Protein AF-A0A7X5QIB6-F1 (afdb_monomer)

Mean predicted aligned error: 1.96 Å

Foldseek 3Di:
DFQQDADPLRKGFHDADCVDDDVNTGDHDFPTWICGPNVRGIDTD

Secondary structure (DSSP, 8-state):
-BTTPBPTTS-EE---EEEEEETTEEEP-TT-EEEETTTTEEEE-

Solvent-accessible surface area (backbone atoms only — not comparable to full-atom values): 2596 Å² total; per-residue (Å²): 100,39,53,62,40,73,47,99,64,70,15,33,28,74,37,50,45,78,93,43,60,60,97,84,37,29,36,32,48,89,90,19,35,26,44,26,72,76,79,69,47,77,42,76,100

Structure (mmCIF, N/CA/C/O backbone):
data_AF-A0A7X5QIB6-F1
#
_entry.id   AF-A0A7X5QIB6-F1
#
loop_
_atom_site.group_PDB
_atom_site.id
_atom_site.type_symbol
_atom_site.label_atom_id
_atom_site.label_alt_id
_atom_site.label_comp_id
_atom_site.label_asym_id
_atom_site.label_entity_id
_atom_site.label_seq_id
_atom_site.pdbx_PDB_ins_code
_atom_site.Cartn_x
_atom_site.Cartn_y
_atom_site.Cartn_z
_atom_site.occupancy
_atom_site.B_iso_or_equiv
_atom_site.auth_seq_id
_atom_site.auth_comp_id
_atom_site.auth_asym_id
_atom_site.auth_atom_id
_atom_site.pdbx_PDB_model_num
ATOM 1 N N . MET A 1 1 ? -0.502 -6.458 5.452 1.00 91.56 1 MET A N 1
ATOM 2 C CA . MET A 1 1 ? -0.746 -5.008 5.322 1.00 91.56 1 MET A CA 1
ATOM 3 C C . MET A 1 1 ? -2.237 -4.800 5.137 1.00 91.56 1 MET A C 1
ATOM 5 O O . MET A 1 1 ? -2.924 -5.741 4.748 1.00 91.56 1 MET A O 1
ATOM 9 N N . LEU A 1 2 ? -2.738 -3.624 5.467 1.00 97.44 2 LEU A N 1
ATOM 10 C CA . LEU A 1 2 ? -4.130 -3.227 5.294 1.00 97.44 2 LEU A CA 1
ATOM 11 C C . LEU A 1 2 ? -4.256 -2.284 4.102 1.00 97.44 2 LEU A C 1
ATOM 13 O O . LEU A 1 2 ? -3.276 -1.656 3.690 1.00 97.44 2 LEU A O 1
ATOM 17 N N . LEU A 1 3 ? -5.465 -2.172 3.557 1.00 97.94 3 LEU A N 1
ATOM 18 C CA . LEU A 1 3 ? -5.753 -1.186 2.523 1.00 97.94 3 LEU A CA 1
ATOM 19 C C . LEU A 1 3 ? -5.353 0.216 3.006 1.00 97.94 3 LEU A C 1
ATOM 21 O O . LEU A 1 3 ? -5.839 0.705 4.026 1.00 97.94 3 LEU A O 1
ATOM 25 N N . GLY A 1 4 ? -4.477 0.868 2.246 1.00 97.75 4 GLY A N 1
ATOM 26 C CA . GLY A 1 4 ? -3.974 2.202 2.541 1.00 97.75 4 GLY A CA 1
ATOM 27 C C . GLY A 1 4 ? -2.738 2.283 3.437 1.00 97.75 4 GLY A C 1
ATOM 28 O O . GLY A 1 4 ? -2.266 3.403 3.633 1.00 97.75 4 GLY A O 1
ATOM 29 N N . ASP A 1 5 ? -2.193 1.162 3.923 1.00 98.12 5 ASP A N 1
ATOM 30 C CA . ASP A 1 5 ? -0.899 1.144 4.621 1.00 98.12 5 ASP A CA 1
ATOM 31 C C . ASP A 1 5 ? 0.229 1.666 3.716 1.00 98.12 5 ASP A C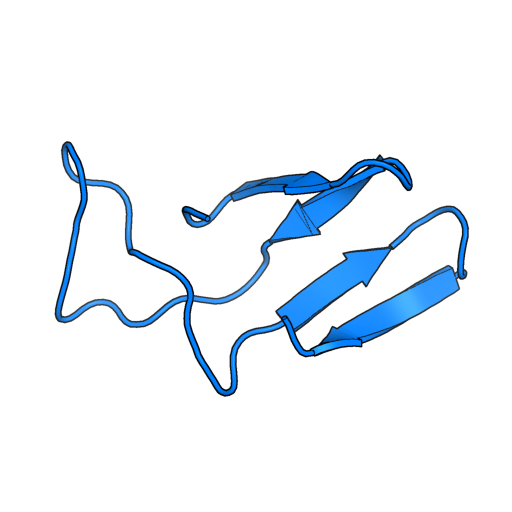 1
ATOM 33 O O . ASP A 1 5 ? 0.214 1.474 2.494 1.00 98.12 5 ASP A O 1
ATOM 37 N N . THR A 1 6 ? 1.231 2.292 4.338 1.00 98.00 6 THR A N 1
ATOM 38 C CA . THR A 1 6 ? 2.421 2.822 3.660 1.00 98.00 6 THR A CA 1
ATOM 39 C C . THR A 1 6 ? 3.575 1.812 3.690 1.00 98.00 6 THR A C 1
ATOM 41 O O . THR A 1 6 ? 3.812 1.179 4.719 1.00 98.00 6 THR A O 1
ATOM 44 N N . THR A 1 7 ? 4.328 1.685 2.595 1.00 96.75 7 THR A N 1
ATOM 45 C CA . THR A 1 7 ? 5.541 0.851 2.501 1.00 96.75 7 THR A CA 1
ATOM 46 C C . THR A 1 7 ? 6.821 1.645 2.789 1.00 96.75 7 THR A C 1
ATOM 48 O O . THR A 1 7 ? 6.815 2.874 2.849 1.00 96.75 7 THR A O 1
ATOM 51 N N . ASP A 1 8 ? 7.950 0.958 2.948 1.00 97.56 8 ASP A N 1
ATOM 52 C CA . ASP A 1 8 ? 9.266 1.569 3.201 1.00 97.56 8 ASP A CA 1
ATOM 53 C C . ASP A 1 8 ? 9.802 2.430 2.038 1.00 97.56 8 ASP A C 1
ATOM 55 O O . ASP A 1 8 ? 10.624 3.317 2.253 1.00 97.56 8 ASP A O 1
ATOM 59 N N . HIS A 1 9 ? 9.287 2.242 0.823 1.00 97.31 9 HIS A N 1
ATOM 60 C CA . HIS A 1 9 ? 9.521 3.115 -0.336 1.00 97.31 9 HIS A CA 1
ATOM 61 C C . HIS A 1 9 ? 8.490 4.260 -0.454 1.00 97.31 9 HIS A C 1
ATOM 63 O O . HIS A 1 9 ? 8.384 4.909 -1.500 1.00 97.31 9 HIS A O 1
ATOM 69 N N . GLY A 1 10 ? 7.684 4.485 0.590 1.00 97.56 10 GLY A N 1
ATOM 70 C CA . GLY A 1 10 ? 6.624 5.495 0.619 1.00 97.56 10 GLY A CA 1
ATOM 71 C C . GLY A 1 10 ? 5.424 5.163 -0.270 1.00 97.56 10 GLY A C 1
ATOM 72 O O . GLY A 1 10 ? 4.629 6.051 -0.574 1.00 97.56 10 GLY A O 1
ATOM 73 N N . GLY A 1 11 ? 5.310 3.914 -0.726 1.00 98.06 11 GLY A N 1
ATOM 74 C CA . GLY A 1 11 ? 4.174 3.454 -1.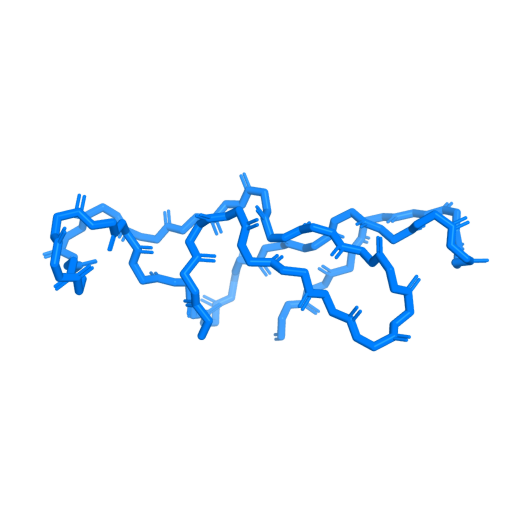514 1.00 98.06 11 GLY A CA 1
ATOM 75 C C . GLY A 1 11 ? 2.937 3.228 -0.662 1.00 98.06 11 GLY A C 1
ATOM 76 O O . GLY A 1 11 ? 3.037 3.145 0.557 1.00 98.06 11 GLY A O 1
ATOM 77 N N . LYS A 1 12 ? 1.773 3.116 -1.297 1.00 98.56 12 LYS A N 1
ATOM 78 C CA . LYS A 1 12 ? 0.493 2.878 -0.626 1.00 98.56 12 LYS A CA 1
ATOM 79 C C . LYS A 1 1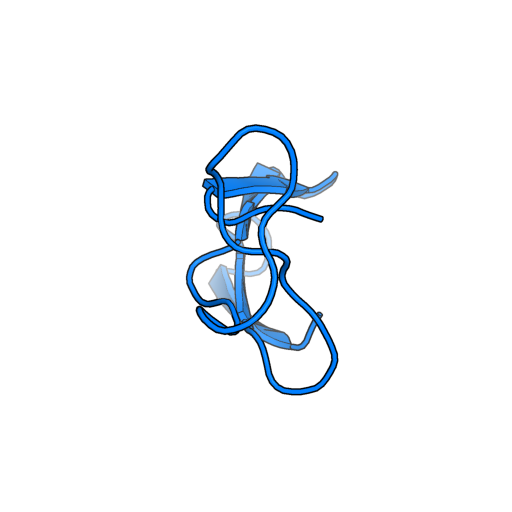2 ? -0.150 1.600 -1.145 1.00 98.56 12 LYS A C 1
ATOM 81 O O . LYS A 1 12 ? -0.217 1.402 -2.356 1.00 98.56 12 LYS A O 1
ATOM 86 N N . VAL A 1 13 ? -0.649 0.755 -0.248 1.00 98.31 13 VAL A N 1
ATOM 87 C CA . VAL A 1 13 ? -1.495 -0.393 -0.612 1.00 98.31 13 VAL A CA 1
ATOM 88 C C . VAL A 1 13 ? -2.809 0.121 -1.201 1.00 98.31 13 VAL A C 1
ATOM 90 O O . VAL A 1 13 ? -3.527 0.871 -0.536 1.00 98.31 13 VAL A O 1
ATOM 93 N N . ILE A 1 14 ? -3.124 -0.271 -2.436 1.00 98.38 14 ILE A N 1
ATOM 94 C CA . ILE A 1 14 ? -4.260 0.269 -3.205 1.00 98.38 14 ILE A CA 1
ATOM 95 C C . ILE A 1 14 ? -5.375 -0.746 -3.475 1.00 98.38 14 ILE A C 1
ATOM 97 O O . ILE A 1 14 ? -6.473 -0.334 -3.842 1.00 98.38 14 ILE A O 1
ATOM 101 N N . THR A 1 15 ? -5.132 -2.042 -3.268 1.00 98.12 15 THR A N 1
ATOM 102 C CA . THR A 1 15 ? -6.165 -3.087 -3.341 1.00 98.12 15 THR A CA 1
ATOM 103 C C . THR A 1 15 ? -6.075 -4.025 -2.141 1.00 98.12 15 THR A C 1
ATOM 105 O O . THR A 1 15 ? -5.035 -4.102 -1.483 1.00 98.12 15 THR A O 1
ATOM 108 N N . ALA A 1 16 ? -7.186 -4.691 -1.830 1.00 97.94 16 ALA A N 1
ATOM 109 C CA . ALA A 1 16 ? -7.293 -5.689 -0.774 1.00 97.94 16 ALA A CA 1
ATOM 110 C C . ALA A 1 16 ? -8.471 -6.637 -1.054 1.00 97.94 16 ALA A C 1
ATOM 112 O O . ALA A 1 16 ? -9.365 -6.305 -1.837 1.00 97.94 16 ALA A O 1
ATOM 113 N N . ILE A 1 17 ? -8.501 -7.784 -0.371 1.00 94.00 17 ILE A N 1
ATOM 114 C CA . ILE A 1 17 ? -9.674 -8.663 -0.335 1.00 94.00 17 ILE A CA 1
ATOM 115 C C . ILE A 1 17 ? -10.665 -8.181 0.736 1.00 94.00 17 ILE A C 1
ATOM 117 O O . ILE A 1 17 ? -10.303 -8.006 1.900 1.00 94.00 17 ILE A O 1
ATOM 121 N N . ASP A 1 18 ? -11.929 -8.004 0.354 1.00 89.31 18 ASP A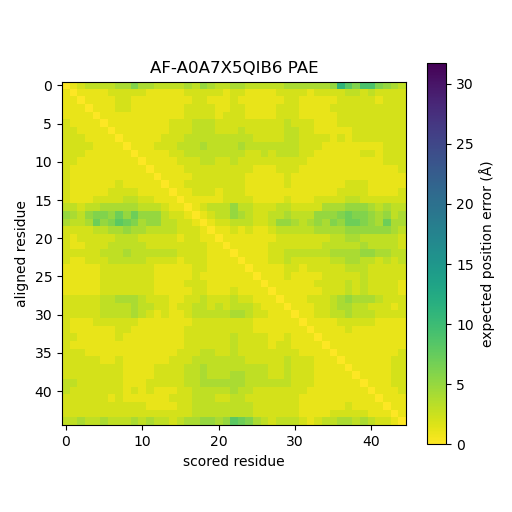 N 1
ATOM 122 C CA . ASP A 1 18 ? -12.967 -7.473 1.251 1.00 89.31 18 ASP A CA 1
ATOM 123 C C . ASP A 1 18 ? -13.526 -8.517 2.239 1.00 89.31 18 ASP A C 1
ATOM 125 O O . ASP A 1 18 ? -14.103 -8.153 3.265 1.00 89.31 18 ASP A O 1
ATOM 129 N N . ASP A 1 19 ? -13.312 -9.814 1.982 1.00 94.62 19 ASP A N 1
ATOM 130 C CA . ASP A 1 19 ? -13.806 -10.918 2.823 1.00 94.62 19 ASP A CA 1
ATOM 131 C C . ASP A 1 19 ? -13.184 -10.930 4.229 1.00 94.62 19 ASP A C 1
ATOM 133 O O . ASP A 1 19 ? -13.765 -11.469 5.175 1.00 94.62 19 ASP A O 1
ATOM 137 N N . TYR A 1 20 ? -11.994 -10.341 4.380 1.00 95.31 20 TYR A N 1
ATOM 138 C CA . TYR A 1 20 ? -11.247 -10.337 5.631 1.00 95.31 20 TYR A CA 1
ATOM 139 C C . TYR A 1 20 ? -10.839 -8.921 6.006 1.00 95.31 20 TYR A C 1
ATOM 141 O O . TYR A 1 20 ? -10.150 -8.231 5.259 1.00 95.31 20 TYR A O 1
ATOM 149 N N . THR A 1 21 ? -11.206 -8.510 7.219 1.00 97.62 21 THR A N 1
ATOM 150 C CA . THR A 1 21 ? -10.855 -7.190 7.742 1.00 97.62 21 THR A CA 1
ATOM 151 C C . THR A 1 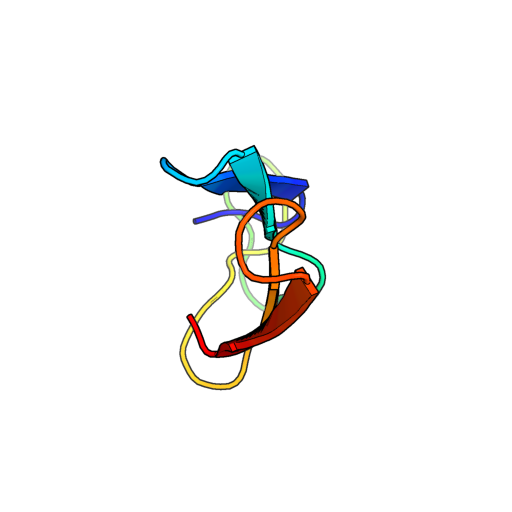21 ? -10.091 -7.291 9.057 1.00 97.62 21 THR A C 1
ATOM 153 O O . THR A 1 21 ? -10.329 -8.173 9.884 1.00 97.62 21 THR A O 1
ATOM 156 N N . HIS A 1 22 ? -9.178 -6.348 9.280 1.00 96.81 22 HIS A N 1
ATOM 157 C CA . HIS A 1 22 ? -8.574 -6.089 10.580 1.00 96.81 22 HIS A CA 1
ATOM 158 C C . HIS A 1 22 ? -9.055 -4.727 11.070 1.00 96.81 22 HIS A C 1
ATOM 160 O O . HIS A 1 22 ? -8.779 -3.705 10.445 1.00 96.81 22 HIS A O 1
ATOM 166 N N . LYS A 1 23 ? -9.792 -4.703 12.188 1.00 96.38 23 LYS A N 1
ATOM 167 C CA . LYS A 1 23 ? -10.403 -3.472 12.732 1.00 96.38 23 LYS A CA 1
ATOM 168 C C . LYS A 1 23 ? -11.266 -2.724 11.697 1.00 96.38 23 LYS A C 1
ATOM 170 O O . LYS A 1 23 ? -11.291 -1.499 11.680 1.00 96.38 23 LYS A O 1
ATOM 175 N N . GLY A 1 24 ? -11.958 -3.471 10.833 1.00 97.00 24 GLY A N 1
ATOM 176 C CA . GLY A 1 24 ? -12.821 -2.917 9.786 1.00 97.00 24 GLY A CA 1
ATOM 177 C C . GLY A 1 24 ? -12.095 -2.443 8.522 1.00 97.00 24 GLY A C 1
ATOM 178 O O . GLY A 1 24 ? -12.757 -1.950 7.618 1.00 97.00 24 GLY A O 1
ATOM 179 N N . ILE A 1 25 ? -10.770 -2.602 8.429 1.00 97.94 25 ILE A N 1
ATOM 180 C CA . ILE A 1 25 ? -9.999 -2.283 7.220 1.00 97.94 25 ILE A CA 1
ATOM 181 C C . ILE A 1 25 ? -9.686 -3.586 6.469 1.00 97.94 25 ILE A C 1
ATOM 183 O O . ILE A 1 25 ? -9.184 -4.519 7.108 1.00 97.94 25 ILE A O 1
ATOM 187 N N . PRO A 1 26 ? -9.953 -3.674 5.152 1.00 98.38 26 PRO A N 1
ATOM 188 C CA . PRO A 1 26 ? -9.616 -4.841 4.340 1.00 98.38 26 PRO A CA 1
ATOM 189 C C . PRO A 1 26 ? -8.138 -5.235 4.439 1.00 98.38 26 PRO A C 1
ATOM 191 O O . PRO A 1 26 ? -7.245 -4.378 4.454 1.00 98.38 26 PRO A O 1
ATOM 194 N N . ILE A 1 27 ? -7.883 -6.539 4.522 1.00 97.62 27 ILE A N 1
ATOM 195 C CA . ILE A 1 27 ? -6.535 -7.110 4.586 1.00 97.62 27 ILE A CA 1
ATOM 196 C C . ILE A 1 27 ? -6.033 -7.328 3.160 1.00 97.62 27 ILE A C 1
ATOM 198 O O . ILE A 1 27 ? -6.683 -8.000 2.367 1.00 97.62 27 ILE A O 1
ATOM 202 N N . ALA A 1 28 ? -4.854 -6.799 2.846 1.00 97.81 28 ALA A N 1
ATOM 203 C CA . ALA A 1 28 ? -4.205 -7.038 1.566 1.00 97.81 28 ALA A CA 1
ATOM 204 C C . ALA A 1 28 ? -3.343 -8.308 1.616 1.00 97.81 28 ALA A C 1
ATOM 206 O O . ALA A 1 28 ? -2.641 -8.562 2.608 1.00 97.81 28 ALA A O 1
ATOM 207 N N . GLY A 1 29 ? -3.392 -9.102 0.550 1.00 94.81 29 GLY A N 1
ATOM 208 C CA . GLY A 1 29 ? -2.720 -10.391 0.436 1.00 94.81 29 GLY A CA 1
ATOM 209 C C . GLY A 1 29 ? -2.151 -10.656 -0.957 1.00 94.81 29 GLY A C 1
ATOM 210 O O . GLY A 1 29 ? -1.840 -9.750 -1.726 1.00 94.81 29 GLY A O 1
ATOM 211 N N . LYS A 1 30 ? -1.974 -11.939 -1.286 1.00 94.62 30 LYS A N 1
ATOM 212 C CA . LYS A 1 30 ? -1.449 -12.342 -2.595 1.00 94.62 30 LYS A CA 1
ATOM 213 C C . LYS A 1 30 ? -2.407 -11.902 -3.706 1.00 94.62 30 LYS A C 1
ATOM 215 O O . LYS A 1 30 ? -3.557 -12.327 -3.719 1.00 94.62 30 LYS A O 1
ATOM 220 N N . GLY A 1 31 ? -1.883 -11.158 -4.680 1.00 94.75 31 GLY A N 1
ATOM 221 C CA . GLY A 1 31 ? -2.656 -10.628 -5.809 1.00 94.75 31 GLY A CA 1
ATOM 222 C C . GLY A 1 31 ? -3.083 -9.172 -5.636 1.00 94.75 31 GLY A C 1
ATOM 223 O O . GLY A 1 31 ? -3.620 -8.601 -6.584 1.00 94.75 31 GLY A O 1
ATOM 224 N N . ASP A 1 32 ? -2.800 -8.580 -4.474 1.00 97.81 32 ASP A N 1
ATOM 225 C CA . ASP A 1 32 ? -2.989 -7.159 -4.226 1.00 97.81 32 ASP A CA 1
ATOM 226 C C . ASP A 1 32 ? -1.771 -6.322 -4.603 1.00 97.81 32 ASP A C 1
ATOM 228 O O . ASP A 1 32 ? -0.660 -6.829 -4.788 1.00 97.81 32 ASP A O 1
ATOM 232 N N . TRP A 1 33 ? -2.009 -5.019 -4.724 1.00 98.38 33 TRP A N 1
ATOM 233 C CA . TRP A 1 33 ? -1.085 -4.087 -5.346 1.00 98.38 33 TRP A CA 1
ATOM 234 C C . TRP A 1 33 ? -0.753 -2.895 -4.449 1.00 98.38 33 TRP A C 1
ATOM 236 O O . TRP A 1 33 ? -1.562 -2.430 -3.639 1.00 98.38 33 TRP A O 1
ATOM 246 N N . VAL A 1 34 ? 0.444 -2.357 -4.661 1.00 98.62 34 VAL A N 1
ATOM 247 C CA . VAL A 1 34 ? 0.972 -1.129 -4.064 1.00 98.62 34 VAL A CA 1
ATOM 248 C C . VAL A 1 34 ? 1.338 -0.158 -5.178 1.00 98.62 34 VAL A C 1
ATOM 250 O O . VAL A 1 34 ? 2.043 -0.526 -6.115 1.00 98.62 34 VAL A O 1
ATOM 253 N N . GLU A 1 35 ? 0.929 1.102 -5.057 1.00 98.69 35 GLU A N 1
ATOM 254 C CA . GLU A 1 35 ? 1.489 2.196 -5.856 1.00 98.69 35 GLU A CA 1
ATOM 255 C C . GLU A 1 35 ? 2.740 2.736 -5.157 1.00 98.69 35 GLU A C 1
ATOM 257 O O . GLU A 1 35 ? 2.674 3.127 -3.995 1.00 98.69 35 GLU A O 1
ATOM 262 N N . CYS A 1 36 ? 3.886 2.761 -5.839 1.00 98.56 36 CYS A N 1
ATOM 263 C CA . CYS A 1 36 ? 5.164 3.188 -5.275 1.00 98.56 36 CYS A CA 1
ATOM 264 C C . CYS A 1 36 ? 5.690 4.462 -5.966 1.00 98.56 36 CYS A C 1
ATOM 266 O O . CYS A 1 36 ? 6.080 4.397 -7.138 1.00 98.56 36 CYS A O 1
ATOM 268 N N . PRO A 1 37 ? 5.786 5.608 -5.259 1.00 97.94 37 PRO A N 1
ATOM 269 C C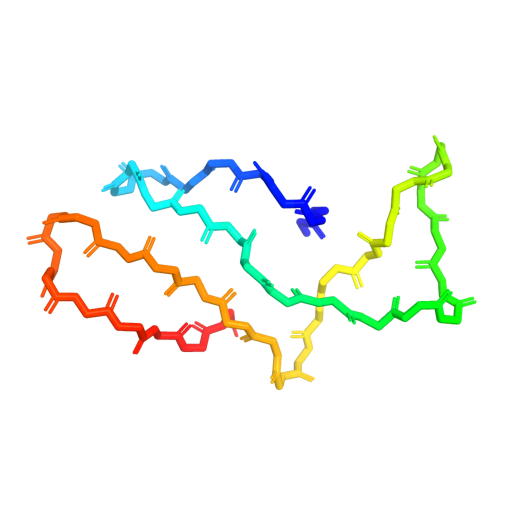A . PRO A 1 37 ? 6.267 6.862 -5.839 1.00 97.94 37 PRO A CA 1
ATOM 270 C C . PRO A 1 37 ? 7.770 6.826 -6.137 1.00 97.94 37 PRO A C 1
ATOM 272 O O . PRO A 1 37 ? 8.218 7.409 -7.124 1.00 97.94 37 PRO A O 1
ATOM 275 N N . GLN A 1 38 ? 8.552 6.103 -5.330 1.00 98.06 38 GLN A N 1
ATOM 276 C CA . GLN A 1 38 ? 9.993 5.957 -5.534 1.00 98.06 38 GLN A CA 1
ATOM 277 C C . GLN A 1 38 ? 10.309 5.143 -6.797 1.00 98.06 38 GLN A C 1
ATOM 279 O O . GLN A 1 38 ? 11.166 5.531 -7.591 1.00 98.06 38 GLN A O 1
ATOM 284 N N . CYS A 1 39 ? 9.594 4.033 -7.005 1.00 97.88 39 CYS A N 1
ATOM 285 C CA . CYS A 1 39 ? 9.772 3.152 -8.163 1.00 97.88 39 CYS A CA 1
ATOM 286 C C . CYS A 1 39 ? 8.964 3.597 -9.393 1.00 97.88 39 CYS A C 1
ATOM 288 O O . CYS A 1 39 ? 9.171 3.057 -10.477 1.00 97.88 39 CYS A O 1
ATOM 290 N N . LYS A 1 40 ? 8.069 4.582 -9.230 1.00 98.06 40 LYS A N 1
AT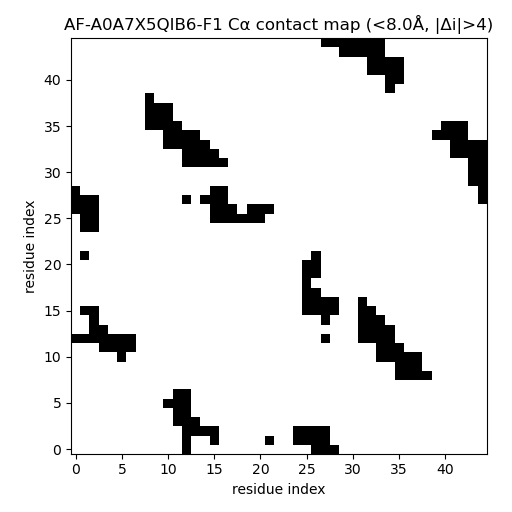OM 291 C CA . LYS A 1 40 ? 7.216 5.161 -10.279 1.00 98.06 40 LYS A CA 1
ATOM 292 C C . LYS A 1 40 ? 6.316 4.123 -10.961 1.00 98.06 40 LYS A C 1
ATOM 294 O O . LYS A 1 40 ? 6.272 4.048 -12.187 1.00 98.06 40 LYS A O 1
ATOM 299 N N . GLY A 1 41 ? 5.609 3.312 -10.174 1.00 98.19 41 GLY A N 1
ATOM 300 C CA . GLY A 1 41 ? 4.738 2.274 -10.728 1.00 98.19 41 GLY A CA 1
ATOM 301 C C . GLY A 1 41 ? 3.884 1.541 -9.701 1.00 98.19 41 GLY A C 1
ATOM 302 O O . GLY A 1 41 ? 3.906 1.863 -8.514 1.00 98.19 41 GLY A O 1
ATOM 303 N N . VAL A 1 42 ? 3.154 0.539 -10.188 1.00 98.50 42 VAL A N 1
ATOM 304 C CA . VAL A 1 42 ? 2.294 -0.342 -9.392 1.00 98.50 42 VAL A CA 1
ATOM 305 C C . VAL A 1 42 ? 2.917 -1.736 -9.343 1.00 98.50 42 VAL A C 1
ATOM 307 O O . VAL A 1 42 ? 3.302 -2.280 -10.378 1.00 98.50 42 VAL A O 1
ATOM 310 N N . PHE A 1 43 ? 3.036 -2.299 -8.143 1.00 97.69 43 PHE A N 1
ATOM 311 C CA . PHE A 1 43 ? 3.766 -3.540 -7.875 1.00 97.69 43 PHE A CA 1
ATOM 312 C C . PHE A 1 43 ? 2.939 -4.478 -6.994 1.00 97.69 43 PHE A C 1
ATOM 314 O O . PHE A 1 43 ? 2.139 -3.989 -6.195 1.00 97.69 43 PHE A O 1
ATOM 321 N N . PRO A 1 44 ? 3.099 -5.803 -7.133 1.00 96.44 44 PRO A N 1
ATOM 3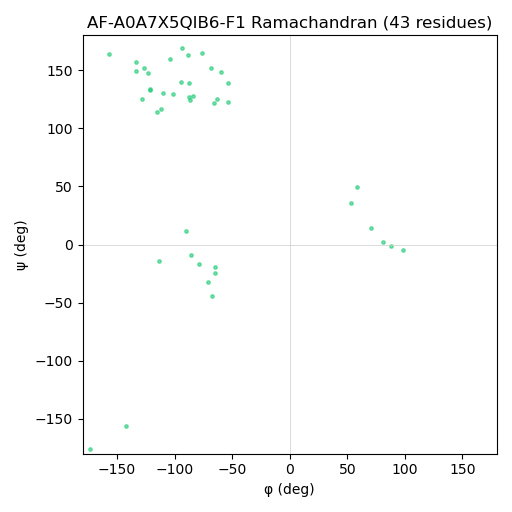22 C CA . PRO A 1 44 ? 2.423 -6.745 -6.252 1.00 96.44 44 PRO A CA 1
ATOM 323 C C . PRO A 1 44 ? 2.979 -6.655 -4.823 1.00 96.44 44 PRO A C 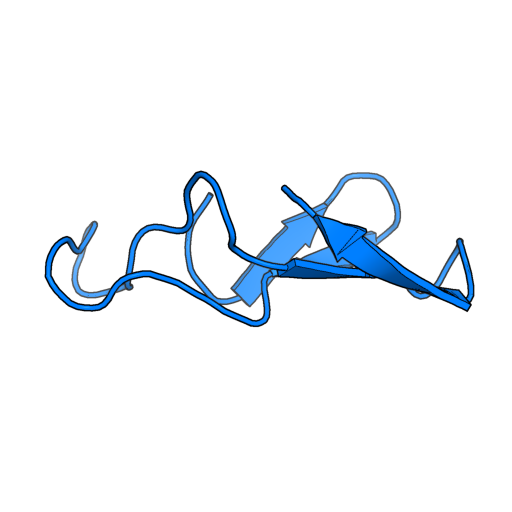1
ATOM 325 O O . PRO A 1 44 ? 4.152 -6.314 -4.639 1.00 96.44 44 PRO A O 1
ATOM 328 N N . ILE A 1 45 ? 2.135 -6.977 -3.839 1.00 90.19 45 ILE A N 1
ATOM 329 C CA . ILE A 1 45 ? 2.529 -7.219 -2.437 1.00 90.19 45 ILE A CA 1
ATOM 330 C C . ILE A 1 45 ? 3.332 -8.514 -2.297 1.00 90.19 45 ILE A C 1
ATOM 332 O O . ILE A 1 45 ? 2.955 -9.526 -2.937 1.00 90.19 45 ILE A O 1
#

Organism: NCBI:txid471575

Sequence (45 aa):
MLLGDTTDHGGKVITAIDDYTHKGIPIAGKGDWVECPQCKGVFPI

Nearest PDB structures (foldseek):
  6p20-assembly1_D  TM=7.330E-01  e=1.818E+00  Phikzvirus phiKZ
  4jiw-assembly3_L  TM=7.067E-01  e=1.089E+00  Escherichia coli CFT073
  4jiv-assembly1_D  TM=7.173E-01  e=1.407E+00  Vibrio cholerae O1 biovar El Tor str. N16961

Radius of gyration: 10.15 Å; Cα contacts (8 Å, |Δi|>4): 99; chains: 1; bounding box: 24×19×24 Å

pLDDT: mean 96.92, std 2.14, range [89.31, 98.69]

InterPro domains:
  IPR008727 PAAR motif [PF05488] (3-44)